Protein AF-A0AAN9A522-F1 (afdb_monomer_lite)

Radius of gyration: 18.62 Å; chains: 1; bounding box: 42×42×50 Å

InterPro domains:
  IPR003819 TauD/TfdA-like domain [PF02668] (34-102)
  IPR042098 Glutarate 2-hydroxylase superfamily [G3DSA:3.60.130.10] (13-122)
  IPR050411 Alpha-ketoglutarate-dependent hydroxylases [PTHR10696] (26-116)

Sequence (123 aa):
MKGKPVTVGIFFISFYSLNRDGSINHIVFNQSTRDSVFNVPLEDVKDWYDAMMTLGQLLYHPDNVIAYKMAGGDALVFDNSRVMHGRKAYHMNKGKRELEGCSWDWDMVRSCRRVLQERLDIE

Organism: Halocaridina rubra (NCBI:txid373956)

Structure (mmCIF, N/CA/C/O backbone):
data_AF-A0AAN9A522-F1
#
_entry.id   AF-A0AAN9A522-F1
#
loop_
_atom_site.group_PDB
_atom_site.id
_atom_site.type_symbol
_atom_site.label_atom_id
_atom_site.label_alt_id
_atom_site.label_comp_id
_atom_site.label_asym_id
_atom_site.label_entity_id
_atom_site.label_seq_id
_atom_site.pdbx_PDB_ins_code
_atom_site.Cartn_x
_atom_site.Cartn_y
_atom_site.Cartn_z
_atom_site.occupancy
_atom_site.B_iso_or_equiv
_atom_site.auth_seq_id
_atom_site.auth_comp_id
_atom_site.auth_asym_id
_atom_site.auth_atom_id
_atom_site.pdbx_PDB_model_num
ATOM 1 N N . MET A 1 1 ? 17.992 -19.855 -14.311 1.00 37.25 1 MET A N 1
ATOM 2 C CA . MET A 1 1 ? 16.864 -20.240 -13.430 1.00 37.25 1 MET A CA 1
ATOM 3 C C . MET A 1 1 ? 16.116 -18.983 -13.024 1.00 37.25 1 MET A C 1
ATOM 5 O O . MET A 1 1 ? 16.744 -18.047 -12.546 1.00 37.25 1 MET A O 1
ATOM 9 N N . LYS A 1 2 ? 14.809 -18.940 -13.309 1.00 30.98 2 LYS A N 1
ATOM 10 C CA . LYS A 1 2 ? 13.916 -17.786 -13.136 1.00 30.98 2 LYS A CA 1
ATOM 11 C C . LYS A 1 2 ? 13.889 -17.383 -11.665 1.00 30.98 2 LYS A C 1
ATOM 13 O O . LYS A 1 2 ? 13.184 -17.992 -10.863 1.00 30.98 2 LYS A O 1
ATOM 18 N N . GLY A 1 3 ? 14.717 -16.413 -11.283 1.00 35.38 3 GLY A N 1
ATOM 19 C CA . GLY A 1 3 ? 14.663 -15.910 -9.921 1.00 35.38 3 GLY A CA 1
ATOM 20 C C . GLY A 1 3 ? 13.277 -15.304 -9.679 1.00 35.38 3 GLY A C 1
ATOM 21 O O . GLY A 1 3 ? 12.571 -15.016 -10.637 1.00 35.38 3 GLY A O 1
ATOM 22 N N . LYS A 1 4 ? 12.921 -15.068 -8.415 1.00 30.88 4 LYS A N 1
ATOM 23 C CA . LYS A 1 4 ? 11.634 -14.498 -7.991 1.00 30.88 4 LYS A CA 1
ATOM 24 C C . LYS A 1 4 ? 11.691 -13.002 -7.618 1.00 30.88 4 LYS A C 1
ATOM 26 O O . LYS A 1 4 ? 12.778 -12.527 -7.295 1.00 30.88 4 LYS A O 1
ATOM 31 N N . PRO A 1 5 ? 10.562 -12.291 -7.739 1.00 36.94 5 PRO A N 1
ATOM 32 C CA . PRO A 1 5 ? 10.381 -10.912 -7.287 1.00 36.94 5 PRO A CA 1
ATOM 33 C C . PRO A 1 5 ? 10.848 -10.479 -5.919 1.00 36.94 5 PRO A C 1
ATOM 35 O O . PRO A 1 5 ? 10.885 -11.327 -5.043 1.00 36.94 5 PRO A O 1
ATOM 38 N N . VAL A 1 6 ? 11.073 -9.170 -5.707 1.00 44.00 6 VAL A N 1
ATOM 39 C CA . VAL A 1 6 ? 10.174 -8.273 -4.922 1.00 44.00 6 VAL A CA 1
ATOM 40 C C . VAL A 1 6 ? 10.891 -6.965 -4.472 1.00 44.00 6 VAL A C 1
ATOM 42 O O . VAL A 1 6 ? 12.094 -6.995 -4.206 1.00 44.00 6 VAL A O 1
ATOM 45 N N . THR A 1 7 ? 10.097 -5.887 -4.329 1.00 40.69 7 THR A N 1
ATOM 46 C CA . THR A 1 7 ? 10.275 -4.477 -3.880 1.00 40.69 7 THR A CA 1
ATOM 47 C C . THR A 1 7 ? 10.324 -4.185 -2.357 1.00 40.69 7 THR A C 1
ATOM 49 O O . THR A 1 7 ? 10.013 -5.041 -1.531 1.00 40.69 7 THR A O 1
ATOM 52 N N . VAL A 1 8 ? 10.786 -2.962 -2.030 1.00 30.84 8 VAL A N 1
ATOM 53 C CA . VAL A 1 8 ? 11.003 -2.249 -0.739 1.00 30.84 8 VAL A CA 1
ATOM 54 C C . VAL A 1 8 ? 9.709 -1.843 -0.023 1.00 30.84 8 VAL A C 1
ATOM 56 O O . VAL A 1 8 ? 8.699 -1.658 -0.693 1.00 30.84 8 VAL A O 1
ATOM 59 N N . GLY A 1 9 ? 9.769 -1.629 1.305 1.00 26.77 9 GLY A N 1
ATOM 60 C CA . GLY A 1 9 ? 8.702 -0.958 2.051 1.00 26.77 9 GLY A CA 1
ATOM 61 C C . GLY A 1 9 ? 9.096 -0.002 3.179 1.00 26.77 9 GLY A C 1
ATOM 62 O O . GLY A 1 9 ? 10.201 -0.113 3.707 1.00 26.77 9 GLY A O 1
ATOM 63 N N . ILE A 1 10 ? 8.182 0.931 3.514 1.00 32.75 10 ILE A N 1
ATOM 64 C CA . ILE A 1 10 ? 8.324 2.028 4.503 1.00 32.75 10 ILE A CA 1
ATOM 65 C C . ILE A 1 10 ? 6.983 2.288 5.283 1.00 32.75 10 ILE A C 1
ATOM 67 O O . ILE A 1 10 ? 5.951 2.510 4.663 1.00 32.75 10 ILE A O 1
ATOM 71 N N . PHE A 1 11 ? 7.072 2.239 6.635 1.00 31.75 11 PHE A N 1
ATOM 72 C CA . PHE A 1 11 ? 6.298 2.711 7.842 1.00 31.75 11 PHE A CA 1
ATOM 73 C C . PHE A 1 11 ? 4.733 2.880 7.980 1.00 31.75 11 PHE A C 1
ATOM 75 O O . PHE A 1 11 ? 4.074 3.435 7.111 1.00 31.75 11 PHE A O 1
ATOM 82 N N . PHE A 1 12 ? 4.227 2.547 9.207 1.00 32.00 12 PHE A N 1
ATOM 83 C CA . PHE A 1 12 ? 3.040 3.033 10.006 1.00 32.00 12 PHE A CA 1
ATOM 84 C C . PHE A 1 12 ? 1.726 2.192 10.197 1.00 32.00 12 PHE A C 1
ATOM 86 O O . PHE A 1 12 ? 1.389 1.337 9.391 1.00 32.00 12 PHE A O 1
ATOM 93 N N . ILE A 1 13 ? 1.021 2.470 11.326 1.00 39.50 13 ILE A N 1
ATOM 94 C CA . ILE A 1 13 ? -0.071 1.806 12.128 1.00 39.50 13 ILE A CA 1
ATOM 95 C C . ILE A 1 13 ? -1.453 1.605 11.446 1.00 39.50 13 ILE A C 1
ATOM 97 O O . ILE A 1 13 ? -1.869 2.444 10.678 1.00 39.50 13 ILE A O 1
ATOM 101 N N . SER A 1 14 ? -2.241 0.576 11.802 1.00 52.47 14 SER A N 1
ATOM 102 C CA . SER A 1 14 ? -3.519 0.205 11.144 1.00 52.47 14 SER A CA 1
ATOM 103 C C . SER A 1 14 ? -4.738 1.144 11.350 1.00 52.47 14 SER A C 1
ATOM 105 O O . SER A 1 14 ? -5.480 0.967 12.313 1.00 52.47 14 SER A O 1
ATOM 107 N N . PHE A 1 15 ? -4.987 2.083 10.423 1.00 69.19 15 PHE A N 1
ATOM 108 C CA . PHE A 1 15 ? -6.190 2.940 10.313 1.00 69.19 15 PHE A CA 1
ATOM 109 C C . PHE A 1 15 ? -6.456 3.334 8.849 1.00 69.19 15 PHE A C 1
ATOM 111 O O . PHE A 1 15 ? -5.521 3.419 8.058 1.00 69.19 15 PHE A O 1
ATOM 118 N N . TYR A 1 16 ? -7.703 3.651 8.485 1.00 74.19 16 TYR A N 1
ATOM 119 C CA . TYR A 1 16 ? -7.994 4.399 7.257 1.00 74.19 16 TYR A CA 1
ATOM 120 C C . TYR A 1 16 ? -8.530 5.792 7.595 1.00 74.19 16 TYR A C 1
ATOM 122 O O . TYR A 1 16 ? -9.181 5.981 8.620 1.00 74.19 16 TYR A O 1
ATOM 130 N N . SER A 1 17 ? -8.253 6.778 6.745 1.00 85.69 17 SER A N 1
ATOM 131 C CA . SER A 1 17 ? -8.879 8.098 6.820 1.00 85.69 17 SER A CA 1
ATOM 132 C C . SER A 1 17 ? -9.908 8.248 5.710 1.00 85.69 17 SER A C 1
ATOM 134 O O . SER A 1 17 ? -9.764 7.669 4.629 1.00 85.69 17 SER A O 1
ATOM 136 N N . LEU A 1 18 ? -10.954 9.018 5.994 1.00 87.50 18 LEU A N 1
ATOM 137 C CA . LEU A 1 18 ? -12.003 9.338 5.039 1.00 87.50 18 LEU A CA 1
ATOM 138 C C . LEU A 1 18 ? -11.908 10.800 4.614 1.00 87.50 18 LEU A C 1
ATOM 140 O O . LEU A 1 18 ? -11.516 11.673 5.390 1.00 87.50 18 LEU A O 1
ATOM 144 N N . ASN A 1 19 ? -12.317 11.055 3.380 1.00 88.06 19 ASN A N 1
ATOM 145 C CA . ASN A 1 19 ? -12.670 12.383 2.918 1.00 88.06 19 ASN A CA 1
ATOM 146 C C . ASN A 1 19 ? -13.991 12.836 3.558 1.00 88.06 19 ASN A C 1
ATOM 148 O O . ASN A 1 19 ? -14.723 12.052 4.166 1.00 88.06 19 ASN A O 1
ATOM 152 N N . ARG A 1 20 ? -14.325 14.123 3.402 1.00 89.88 20 ARG A N 1
ATOM 153 C CA . ARG A 1 20 ? -15.581 14.695 3.928 1.00 89.88 20 ARG A CA 1
ATOM 154 C C . ARG A 1 20 ? -16.839 14.046 3.345 1.00 89.88 20 ARG A C 1
ATOM 156 O O . ARG A 1 20 ? -17.882 14.093 3.981 1.00 89.88 20 ARG A O 1
ATOM 163 N N . ASP A 1 21 ? -16.740 13.471 2.154 1.00 93.00 21 ASP A N 1
ATOM 164 C CA . ASP A 1 21 ? -17.817 12.754 1.465 1.00 93.00 21 ASP A CA 1
ATOM 165 C C . ASP A 1 21 ? -17.926 11.275 1.884 1.00 93.00 21 ASP A C 1
ATOM 167 O O . ASP A 1 21 ? -18.777 10.550 1.374 1.00 93.00 21 ASP A O 1
ATOM 171 N N . GLY A 1 22 ? -17.076 10.817 2.809 1.00 89.00 22 GLY A N 1
ATOM 172 C CA . GLY A 1 22 ? -17.037 9.431 3.266 1.00 89.00 22 GLY A CA 1
ATOM 173 C C . GLY A 1 22 ? -16.232 8.489 2.368 1.00 89.00 22 GLY A C 1
ATOM 174 O O . GLY A 1 22 ? -16.174 7.296 2.662 1.00 89.00 22 GLY A O 1
ATOM 175 N N . SER A 1 23 ? -15.581 8.978 1.305 1.00 89.94 23 SER A N 1
ATOM 176 C CA . SER A 1 23 ? -14.694 8.147 0.487 1.00 89.94 23 SER A CA 1
ATOM 177 C C . SER A 1 23 ? -13.386 7.842 1.226 1.00 89.94 23 SER A C 1
ATOM 179 O O . SER A 1 23 ? -12.892 8.662 1.998 1.00 89.94 23 SER A O 1
ATOM 181 N N .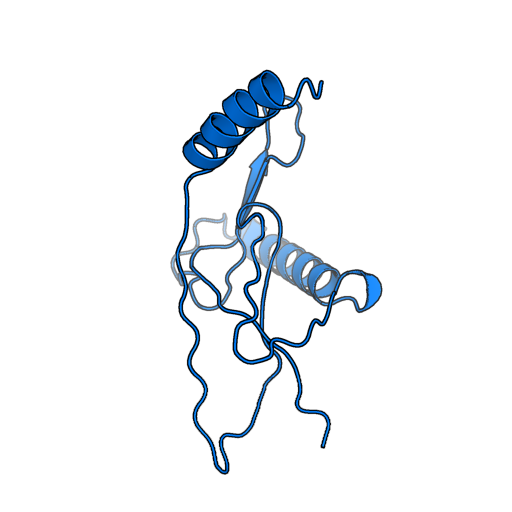 ILE A 1 24 ? -12.768 6.688 0.954 1.00 88.12 24 ILE A N 1
ATOM 182 C CA . ILE A 1 24 ? -11.441 6.364 1.505 1.00 88.12 24 ILE A CA 1
ATOM 183 C C . ILE A 1 24 ? -10.403 7.335 0.935 1.00 88.12 24 ILE A C 1
ATOM 185 O O . ILE A 1 24 ? -10.309 7.505 -0.280 1.00 88.12 24 ILE A O 1
ATOM 189 N N . ASN A 1 25 ? -9.629 7.950 1.825 1.00 88.81 25 ASN A N 1
ATOM 190 C CA . ASN A 1 25 ? -8.552 8.877 1.495 1.00 88.81 25 ASN A CA 1
ATOM 191 C C . ASN A 1 25 ? -7.172 8.228 1.657 1.00 88.81 25 ASN A C 1
ATOM 193 O O . ASN A 1 25 ? -6.334 8.320 0.768 1.00 88.81 25 ASN A O 1
ATOM 197 N N . HIS A 1 26 ? -6.938 7.562 2.787 1.00 89.56 26 HIS A N 1
ATOM 198 C CA . HIS A 1 26 ? -5.643 6.969 3.114 1.00 89.56 26 HIS A CA 1
ATOM 199 C C . HIS A 1 26 ? -5.854 5.646 3.834 1.00 89.56 26 HIS A C 1
ATOM 201 O O . HIS A 1 26 ? -6.707 5.572 4.713 1.00 89.56 26 HIS A O 1
ATOM 207 N N . ILE A 1 27 ? -5.065 4.628 3.513 1.00 88.62 27 ILE A N 1
ATOM 208 C CA . ILE A 1 27 ? -4.998 3.371 4.256 1.00 88.62 27 ILE A CA 1
ATOM 209 C C . ILE A 1 27 ? -3.608 3.274 4.862 1.00 88.62 27 ILE A C 1
ATOM 211 O O . ILE A 1 27 ? -2.597 3.456 4.193 1.00 88.62 27 ILE A O 1
ATOM 215 N N . VAL A 1 28 ? -3.567 2.986 6.150 1.00 87.50 28 VAL A N 1
ATOM 216 C CA . VAL A 1 28 ? -2.355 2.697 6.892 1.00 87.50 28 VAL A CA 1
ATOM 217 C C . VAL A 1 28 ? -2.536 1.294 7.457 1.00 87.50 28 VAL A C 1
ATOM 219 O O . VAL A 1 28 ? -3.559 1.016 8.075 1.00 87.50 28 VAL A O 1
ATOM 222 N N . PHE A 1 29 ? -1.602 0.383 7.188 1.00 86.50 29 PHE A N 1
ATOM 223 C CA . PHE A 1 29 ? -1.670 -0.999 7.666 1.00 86.50 29 PHE A CA 1
ATOM 224 C C . PHE A 1 29 ? -0.266 -1.600 7.776 1.00 86.50 29 PHE A C 1
ATOM 226 O O . PHE A 1 29 ? 0.300 -2.100 6.807 1.00 86.50 29 PHE A O 1
ATOM 233 N N . ASN A 1 30 ? 0.315 -1.584 8.973 1.00 88.12 30 ASN A N 1
ATOM 234 C CA . ASN A 1 30 ? 1.596 -2.236 9.235 1.00 88.12 30 ASN A CA 1
ATOM 235 C C . ASN A 1 30 ? 1.585 -2.897 10.609 1.00 88.12 30 ASN A C 1
ATOM 237 O O . ASN A 1 30 ? 1.738 -2.253 11.649 1.00 88.12 30 ASN A O 1
ATOM 241 N N . GLN A 1 31 ? 1.444 -4.220 10.594 1.00 84.62 31 GLN A N 1
ATOM 242 C CA . GLN A 1 31 ? 1.334 -5.007 11.815 1.00 84.62 31 GLN A CA 1
ATOM 243 C C . GLN A 1 31 ? 2.654 -5.089 12.590 1.00 84.62 31 GLN A C 1
ATOM 245 O O . GLN A 1 31 ? 2.610 -5.241 13.806 1.00 84.62 31 GLN A O 1
ATOM 250 N N . SER A 1 32 ? 3.819 -4.967 11.936 1.00 86.12 32 SER A N 1
ATOM 251 C CA . SER A 1 32 ? 5.108 -5.055 12.639 1.00 86.12 32 SER A CA 1
ATOM 252 C C . SER A 1 32 ? 5.465 -3.779 13.395 1.00 86.12 32 SER A C 1
ATOM 254 O O . SER A 1 32 ? 6.345 -3.808 14.247 1.00 86.12 32 SER A O 1
ATOM 256 N N . THR A 1 33 ? 4.811 -2.662 13.074 1.00 83.56 33 THR A N 1
ATOM 257 C CA . THR A 1 33 ? 5.000 -1.372 13.754 1.00 83.56 33 THR A CA 1
ATOM 258 C C . THR A 1 33 ? 3.778 -0.954 14.567 1.00 83.56 33 THR A C 1
ATOM 260 O O . THR A 1 33 ? 3.692 0.198 14.982 1.00 83.56 33 THR A O 1
ATOM 263 N N . ARG A 1 34 ? 2.794 -1.842 14.744 1.00 85.50 34 ARG A N 1
ATOM 264 C CA . ARG A 1 34 ? 1.622 -1.556 15.569 1.00 85.50 34 ARG A CA 1
ATOM 265 C C . ARG A 1 34 ? 2.021 -1.608 17.042 1.00 85.50 34 ARG A C 1
ATOM 267 O O . ARG A 1 34 ? 2.578 -2.608 17.489 1.00 85.50 34 ARG A O 1
ATOM 274 N N . ASP A 1 35 ? 1.729 -0.532 17.763 1.00 88.44 35 ASP A N 1
ATOM 275 C CA . ASP A 1 35 ? 2.022 -0.411 19.190 1.00 88.44 35 ASP A CA 1
ATOM 276 C C . ASP A 1 35 ? 1.178 -1.398 20.023 1.00 88.44 35 ASP A C 1
ATOM 278 O O . ASP A 1 35 ? 0.105 -1.843 19.599 1.00 88.44 35 ASP A O 1
ATOM 282 N N . SER A 1 36 ? 1.669 -1.745 21.212 1.00 89.19 36 SER A N 1
ATOM 283 C CA . SER A 1 36 ? 0.886 -2.423 22.244 1.00 89.19 36 SER A CA 1
ATOM 284 C C . SER A 1 36 ? -0.087 -1.467 22.938 1.00 89.19 36 SER A C 1
ATOM 286 O O . SER A 1 36 ? -1.119 -1.921 23.435 1.00 89.19 36 SER A O 1
ATOM 288 N N . VAL A 1 37 ? 0.200 -0.158 22.943 1.00 89.44 37 VAL A N 1
ATOM 289 C CA . VAL A 1 37 ? -0.745 0.868 23.396 1.00 89.44 37 VAL A CA 1
ATOM 290 C C . VAL A 1 37 ? -1.935 0.901 22.442 1.00 89.44 37 VAL A C 1
ATOM 292 O O . VAL A 1 37 ? -1.805 1.231 21.263 1.00 89.44 37 VAL A O 1
ATOM 295 N N . PHE A 1 38 ? -3.110 0.556 22.964 1.00 88.50 38 PHE A N 1
ATOM 296 C CA . PHE A 1 38 ? -4.302 0.352 22.155 1.00 88.50 38 PHE A CA 1
ATOM 297 C C . PHE A 1 38 ? -5.460 1.216 22.653 1.00 88.50 38 PHE A C 1
ATOM 299 O O . PHE A 1 38 ? -6.067 0.941 23.683 1.00 88.50 38 PHE A O 1
ATOM 306 N N . ASN A 1 39 ? -5.732 2.295 21.917 1.00 89.62 39 ASN A N 1
ATOM 307 C CA . ASN A 1 39 ? -6.735 3.298 22.267 1.00 89.62 39 ASN A CA 1
ATOM 308 C C . ASN A 1 39 ? -8.110 2.952 21.669 1.00 89.62 39 ASN A C 1
ATOM 310 O O . ASN A 1 39 ? -8.622 3.669 20.812 1.00 89.62 39 ASN A O 1
ATOM 314 N N . VAL A 1 40 ? -8.660 1.812 22.082 1.00 89.25 40 VAL A N 1
ATOM 315 C CA . VAL A 1 40 ? -9.998 1.329 21.711 1.00 89.25 40 VAL A CA 1
ATOM 316 C C . VAL A 1 40 ? -10.736 0.974 23.007 1.00 89.25 40 VAL A C 1
ATOM 318 O O . VAL A 1 40 ? -10.100 0.386 23.889 1.00 89.25 40 VAL A O 1
ATOM 321 N N . PRO A 1 41 ? -12.026 1.338 23.167 1.00 94.06 41 PRO A N 1
ATOM 322 C CA . PRO A 1 41 ? -12.823 0.919 24.321 1.00 94.06 41 PRO A CA 1
ATOM 323 C C . PRO A 1 41 ? -12.750 -0.595 24.522 1.00 94.06 41 PRO A C 1
ATOM 325 O O . PRO A 1 41 ? -12.689 -1.349 23.551 1.00 94.06 41 PRO A O 1
ATOM 328 N N . LEU A 1 42 ? -12.720 -1.054 25.775 1.00 95.44 42 LEU A N 1
ATOM 329 C CA . LEU A 1 42 ? -12.466 -2.464 26.092 1.00 95.44 42 LEU A CA 1
ATOM 330 C C . LEU A 1 42 ? -13.499 -3.394 25.435 1.00 95.44 42 LEU A C 1
ATOM 332 O O . LEU A 1 42 ? -13.152 -4.470 24.951 1.00 95.44 42 LEU A O 1
ATOM 336 N N . GLU A 1 43 ? -14.750 -2.953 25.406 1.00 97.62 43 GLU A N 1
ATOM 337 C CA . GLU A 1 43 ? -15.891 -3.604 24.773 1.00 97.62 43 GLU A CA 1
ATOM 338 C C . GLU A 1 43 ? -15.716 -3.801 23.258 1.00 97.62 43 GLU A C 1
ATOM 340 O O . GLU A 1 43 ? -16.148 -4.824 22.728 1.00 97.62 43 GLU A O 1
ATOM 345 N N . ASP A 1 44 ? -14.999 -2.897 22.587 1.00 95.62 44 ASP A N 1
ATOM 346 C CA . ASP A 1 44 ? -14.816 -2.889 21.131 1.00 95.62 44 ASP A CA 1
ATOM 347 C C . ASP A 1 44 ? -13.539 -3.623 20.688 1.00 95.62 44 ASP A C 1
ATOM 349 O O . ASP A 1 44 ? -13.321 -3.851 19.496 1.00 95.62 44 ASP A O 1
ATOM 353 N N . VAL A 1 45 ? -12.667 -4.010 21.629 1.00 94.62 45 VAL A N 1
ATOM 354 C CA . VAL A 1 45 ? -11.361 -4.626 21.327 1.00 94.62 45 VAL A CA 1
ATOM 355 C C . VAL A 1 45 ? -11.516 -5.852 20.432 1.00 94.62 45 VAL A C 1
ATOM 357 O O . VAL A 1 45 ? -10.773 -6.007 19.461 1.00 94.62 45 VAL A O 1
ATOM 360 N N . LYS A 1 46 ? -12.469 -6.734 20.751 1.00 96.38 46 LYS A N 1
ATOM 361 C CA . LYS A 1 46 ? -12.681 -7.969 19.991 1.00 96.38 46 LYS A CA 1
ATOM 362 C C . LYS A 1 46 ? -13.121 -7.660 18.559 1.00 96.38 46 LYS A C 1
ATOM 364 O O . LYS A 1 46 ? -12.508 -8.162 17.619 1.00 96.38 46 LYS A O 1
ATOM 369 N N . ASP A 1 47 ? -14.131 -6.814 18.407 1.00 95.00 47 ASP A N 1
ATOM 370 C CA . ASP A 1 47 ? -14.698 -6.471 17.102 1.00 95.00 47 ASP A CA 1
ATOM 371 C C . ASP A 1 47 ? -13.673 -5.739 16.227 1.00 95.00 47 ASP A C 1
ATOM 373 O O . ASP A 1 47 ? -13.583 -5.983 15.022 1.00 95.00 47 ASP A O 1
ATOM 377 N N . TRP A 1 48 ? -12.808 -4.925 16.838 1.00 92.31 48 TRP A N 1
ATOM 378 C CA . TRP A 1 48 ? -11.684 -4.307 16.144 1.00 92.31 48 TRP A CA 1
ATOM 379 C C . TRP A 1 48 ? -10.703 -5.346 15.580 1.00 92.31 48 TRP A C 1
ATOM 381 O O . TRP A 1 48 ? -10.288 -5.248 14.420 1.00 92.31 48 TRP A O 1
ATOM 391 N N . TYR A 1 49 ? -10.334 -6.364 16.366 1.00 93.19 49 TYR A N 1
ATOM 392 C CA . TYR A 1 49 ? -9.451 -7.433 15.889 1.00 93.19 49 TYR A CA 1
ATOM 393 C C . TYR A 1 49 ? -10.113 -8.287 14.802 1.00 93.19 49 TYR A C 1
ATOM 395 O O . TYR A 1 49 ? -9.441 -8.643 13.832 1.00 93.19 49 TYR A O 1
ATOM 403 N N . ASP A 1 50 ? -11.413 -8.562 14.908 1.00 95.31 50 ASP A N 1
ATOM 404 C CA . ASP A 1 50 ? -12.166 -9.292 13.881 1.00 95.31 50 ASP A CA 1
ATOM 405 C C . ASP A 1 50 ? -12.216 -8.508 12.555 1.00 95.31 50 ASP A C 1
ATOM 407 O O . ASP A 1 50 ? -11.986 -9.070 11.475 1.00 95.31 50 ASP A O 1
ATOM 411 N N . ALA A 1 51 ? -12.414 -7.187 12.621 1.00 91.62 51 ALA A N 1
ATOM 412 C CA . ALA A 1 51 ? -12.341 -6.305 11.457 1.00 91.62 51 ALA A CA 1
ATOM 413 C C . ALA A 1 51 ? -10.931 -6.290 10.837 1.00 91.62 51 ALA A C 1
ATOM 415 O O . ALA A 1 51 ? -10.782 -6.375 9.615 1.00 91.62 51 ALA A O 1
ATOM 416 N N . MET A 1 52 ? -9.880 -6.255 11.662 1.00 89.69 52 MET A N 1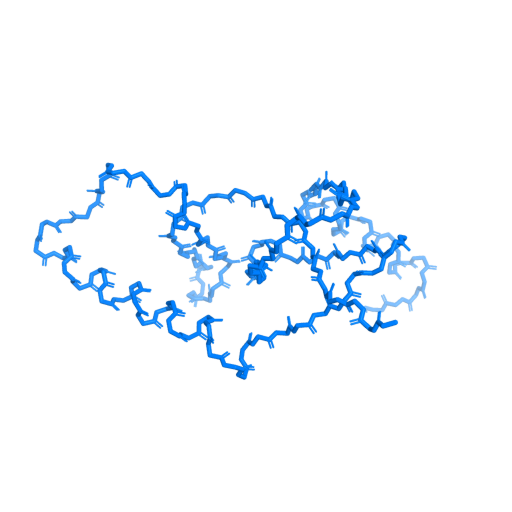
ATOM 417 C CA . MET A 1 52 ? -8.491 -6.339 11.193 1.00 89.69 52 MET A CA 1
ATOM 418 C C . MET A 1 52 ? -8.147 -7.677 10.548 1.00 89.69 52 MET A C 1
ATOM 420 O O . MET A 1 52 ? -7.435 -7.705 9.542 1.00 89.69 52 MET A O 1
ATOM 424 N N . MET A 1 53 ? -8.662 -8.781 11.084 1.00 92.06 53 MET A N 1
ATOM 425 C CA . MET A 1 53 ? -8.508 -10.100 10.477 1.00 92.06 53 MET A CA 1
ATOM 426 C C . MET A 1 53 ? -9.207 -10.167 9.121 1.00 92.06 53 MET A C 1
ATOM 428 O O . MET A 1 53 ? -8.615 -10.657 8.159 1.00 92.06 53 MET A O 1
ATOM 432 N N . THR A 1 54 ? -10.414 -9.610 9.021 1.00 92.62 54 THR A N 1
ATOM 433 C CA . THR A 1 54 ? -11.166 -9.521 7.762 1.00 92.62 54 THR A CA 1
ATOM 434 C C . THR A 1 54 ? -10.405 -8.699 6.720 1.00 92.62 54 THR A C 1
ATOM 436 O O . THR A 1 54 ? -10.211 -9.152 5.592 1.00 92.62 54 THR A O 1
ATOM 439 N N . LEU A 1 55 ? -9.887 -7.525 7.101 1.00 89.06 55 LEU A N 1
ATOM 440 C CA . LEU A 1 55 ? -9.050 -6.711 6.219 1.00 89.06 55 LEU A CA 1
ATOM 441 C C . LEU A 1 55 ? -7.796 -7.475 5.776 1.00 89.06 55 LEU A C 1
ATOM 443 O O . LEU A 1 55 ? -7.468 -7.481 4.593 1.00 89.06 55 LEU A O 1
ATOM 447 N N . GLY A 1 56 ? -7.120 -8.158 6.702 1.00 89.62 56 GLY A N 1
ATOM 448 C CA . GLY A 1 56 ? -5.970 -9.001 6.386 1.00 89.62 56 GLY A CA 1
ATOM 449 C C . GLY A 1 56 ? -6.313 -10.076 5.353 1.00 89.62 56 GLY A C 1
ATOM 450 O O . GLY A 1 56 ? -5.619 -10.203 4.348 1.00 89.62 56 GLY A O 1
ATOM 451 N N . GLN A 1 57 ? -7.408 -10.811 5.547 1.00 91.12 57 GLN A N 1
ATOM 452 C CA . GLN A 1 57 ? -7.865 -11.833 4.600 1.00 91.12 57 GLN A CA 1
ATOM 453 C C . GLN A 1 57 ? -8.131 -11.254 3.207 1.00 91.12 57 GLN A C 1
ATOM 455 O O . GLN A 1 57 ? -7.716 -11.853 2.216 1.00 91.12 57 GLN A O 1
ATOM 460 N N . LEU A 1 58 ? -8.752 -10.074 3.126 1.00 90.44 58 LEU A N 1
ATOM 461 C CA . LEU A 1 58 ? -8.983 -9.382 1.858 1.00 90.44 58 LEU A CA 1
ATOM 462 C C . LEU A 1 58 ? -7.668 -8.960 1.193 1.00 90.44 58 LEU A C 1
ATOM 464 O O . LEU A 1 58 ? -7.479 -9.223 0.008 1.00 90.44 58 LEU A O 1
ATOM 468 N N . LEU A 1 59 ? -6.739 -8.359 1.943 1.00 88.75 59 LEU A N 1
ATOM 469 C CA . LEU A 1 59 ? -5.436 -7.925 1.422 1.00 88.75 59 LEU A CA 1
ATOM 470 C C . LEU A 1 59 ? -4.591 -9.095 0.900 1.00 88.75 59 LEU A C 1
ATOM 472 O O . LEU A 1 59 ? -3.856 -8.935 -0.072 1.00 88.75 59 LEU A O 1
ATOM 476 N N . TYR A 1 60 ? -4.688 -10.266 1.534 1.00 87.12 60 TYR A N 1
ATOM 477 C CA . TYR A 1 60 ? -3.958 -11.470 1.130 1.00 87.12 60 TYR A CA 1
ATOM 478 C C . TYR A 1 60 ? -4.725 -12.363 0.143 1.00 87.12 60 TYR A C 1
ATOM 480 O O . TYR A 1 60 ? -4.171 -13.376 -0.297 1.00 87.12 60 TYR A O 1
ATOM 488 N N . HIS A 1 61 ? -5.961 -12.013 -0.228 1.00 89.50 61 HIS A N 1
ATOM 489 C CA . HIS A 1 61 ? -6.724 -12.778 -1.210 1.00 89.50 61 HIS A CA 1
ATOM 490 C C . HIS A 1 61 ? -5.985 -12.786 -2.561 1.00 89.50 61 HIS A C 1
ATOM 492 O O . HIS A 1 61 ? -5.554 -11.721 -3.008 1.00 89.50 61 HIS A O 1
ATOM 498 N N . PRO A 1 62 ? -5.833 -13.938 -3.243 1.00 86.38 62 PRO A N 1
ATOM 499 C CA . PRO A 1 62 ? -5.053 -14.033 -4.480 1.00 86.38 62 PRO A CA 1
ATOM 500 C C . PRO A 1 62 ? -5.457 -13.028 -5.565 1.00 86.38 62 PRO A C 1
ATOM 502 O O . PRO A 1 62 ? -4.584 -12.478 -6.230 1.00 86.38 62 PRO A O 1
ATOM 505 N N . ASP A 1 63 ? -6.754 -12.739 -5.686 1.00 91.62 63 ASP A N 1
ATOM 506 C CA . ASP A 1 63 ? -7.287 -11.796 -6.681 1.00 91.62 63 ASP A CA 1
ATOM 507 C C . ASP A 1 63 ? -6.913 -10.331 -6.398 1.00 91.62 63 ASP A C 1
ATOM 509 O O . ASP A 1 63 ? -6.942 -9.498 -7.299 1.0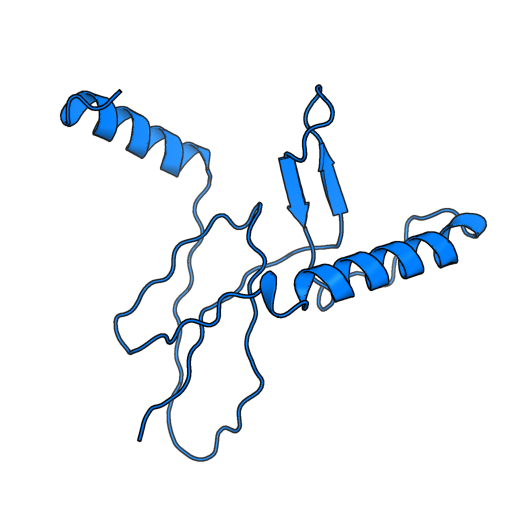0 91.62 63 ASP A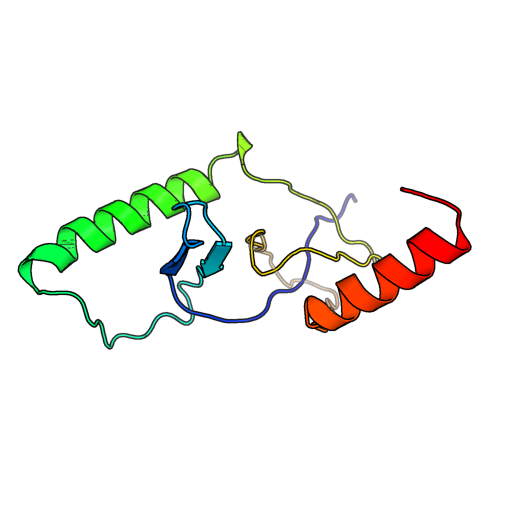 O 1
ATOM 513 N N . ASN A 1 64 ? -6.516 -10.018 -5.161 1.00 85.31 64 ASN A N 1
ATOM 514 C CA . ASN A 1 64 ? -6.125 -8.675 -4.733 1.00 85.31 64 ASN A CA 1
ATOM 515 C C . ASN A 1 64 ? -4.599 -8.477 -4.727 1.00 85.31 64 ASN A C 1
ATOM 517 O O . ASN A 1 64 ? -4.116 -7.401 -4.369 1.00 85.31 64 ASN A O 1
ATOM 521 N N . VAL A 1 65 ? -3.818 -9.497 -5.109 1.00 88.50 65 VAL A N 1
ATOM 522 C CA . VAL A 1 65 ? -2.353 -9.486 -5.005 1.00 88.50 65 VAL A CA 1
ATOM 523 C C . VAL A 1 65 ? -1.693 -9.520 -6.378 1.00 88.50 65 VAL A C 1
ATOM 525 O O . VAL A 1 65 ? -1.775 -10.499 -7.117 1.00 88.50 65 VAL A O 1
ATOM 528 N N . ILE A 1 66 ? -0.893 -8.492 -6.666 1.00 91.06 66 ILE A N 1
ATOM 529 C CA . ILE A 1 66 ? -0.001 -8.466 -7.828 1.00 91.06 66 ILE A CA 1
ATOM 530 C C . ILE A 1 66 ? 1.404 -8.895 -7.395 1.00 91.06 66 ILE A C 1
ATOM 532 O O . ILE A 1 66 ? 2.039 -8.265 -6.550 1.00 91.06 66 ILE A O 1
ATOM 536 N N . ALA A 1 67 ? 1.924 -9.968 -7.996 1.00 89.31 67 ALA A N 1
ATOM 537 C CA . ALA A 1 67 ? 3.274 -10.464 -7.731 1.00 89.31 67 ALA A CA 1
ATOM 538 C C . ALA A 1 67 ? 4.223 -10.142 -8.898 1.00 89.31 67 ALA A C 1
ATOM 540 O O . ALA A 1 67 ? 4.173 -10.803 -9.933 1.00 89.31 67 ALA A O 1
ATOM 541 N N . TYR A 1 68 ? 5.131 -9.173 -8.722 1.00 88.56 68 TYR A N 1
ATOM 542 C CA . TYR A 1 68 ? 6.018 -8.702 -9.800 1.00 88.56 68 TYR A CA 1
ATOM 543 C C . TYR A 1 68 ? 7.505 -8.878 -9.528 1.00 88.56 68 TYR A C 1
ATOM 545 O O . TYR A 1 68 ? 7.989 -8.403 -8.498 1.00 88.56 68 TYR A O 1
ATOM 553 N N . LYS A 1 69 ? 8.263 -9.435 -10.497 1.00 88.31 69 LYS A N 1
ATOM 554 C CA . LYS A 1 69 ? 9.687 -9.686 -10.288 1.00 88.31 69 LYS A CA 1
ATOM 555 C C . LYS A 1 69 ? 10.600 -8.510 -10.532 1.00 88.31 69 LYS A C 1
ATOM 557 O O . LYS A 1 69 ? 11.010 -8.340 -11.663 1.00 88.31 69 LYS A O 1
ATOM 562 N N . MET A 1 70 ? 11.12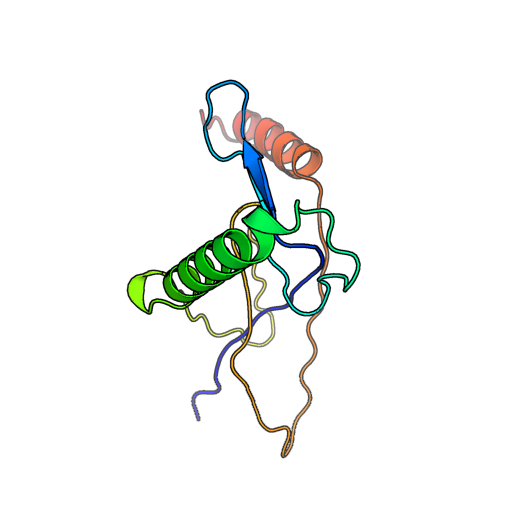4 -7.924 -9.455 1.00 89.50 70 MET A N 1
ATOM 563 C CA . MET A 1 70 ? 12.292 -7.053 -9.575 1.00 89.50 70 MET A CA 1
ATOM 564 C C . MET A 1 70 ? 13.553 -7.808 -10.021 1.00 89.50 70 MET A C 1
ATOM 566 O O . MET A 1 70 ? 14.005 -8.757 -9.362 1.00 89.50 70 MET A O 1
ATOM 570 N N . ALA A 1 71 ? 14.107 -7.362 -11.141 1.00 90.69 71 ALA A N 1
ATOM 571 C CA . ALA A 1 71 ? 15.477 -7.585 -11.573 1.00 90.69 71 ALA A CA 1
ATOM 572 C C . ALA A 1 71 ? 16.377 -6.405 -11.154 1.00 90.69 71 ALA A C 1
ATOM 574 O O . ALA A 1 71 ? 15.904 -5.389 -10.648 1.00 90.69 71 ALA A O 1
ATOM 575 N N . GLY A 1 72 ? 17.692 -6.554 -11.325 1.00 93.25 72 GLY A N 1
ATOM 576 C CA . GLY A 1 72 ? 18.616 -5.441 -11.102 1.00 93.25 72 GLY A CA 1
ATOM 577 C C . GLY A 1 72 ? 18.347 -4.321 -12.107 1.00 93.25 72 GLY A C 1
ATOM 578 O O . GLY A 1 72 ? 18.281 -4.594 -13.302 1.00 93.25 72 GLY A O 1
ATOM 579 N N . GLY A 1 73 ? 18.190 -3.092 -11.614 1.00 92.94 73 GLY A N 1
ATOM 580 C CA . GLY A 1 73 ? 17.822 -1.922 -12.419 1.00 92.94 73 GLY A CA 1
ATOM 581 C C . GLY A 1 73 ? 16.322 -1.620 -12.452 1.00 92.94 73 GLY A C 1
ATOM 582 O O . GLY A 1 73 ? 15.948 -0.520 -12.847 1.00 92.94 73 GLY A O 1
ATOM 583 N N . ASP A 1 74 ? 15.466 -2.537 -11.992 1.00 93.75 74 ASP A N 1
ATOM 584 C CA . ASP A 1 74 ? 14.037 -2.254 -11.883 1.00 93.75 74 ASP A CA 1
ATOM 585 C C . ASP A 1 74 ? 13.772 -1.241 -10.766 1.00 93.75 74 ASP A C 1
ATOM 587 O O . ASP A 1 74 ? 14.339 -1.328 -9.674 1.00 93.75 74 ASP A O 1
ATOM 591 N N . ALA A 1 75 ? 12.819 -0.345 -11.008 1.00 93.31 75 ALA A N 1
ATOM 592 C CA . ALA A 1 75 ? 12.227 0.515 -9.995 1.00 93.31 75 ALA A CA 1
ATOM 593 C C . ALA A 1 75 ? 10.716 0.280 -9.959 1.00 93.31 75 ALA A C 1
ATOM 595 O O . ALA A 1 75 ? 10.073 0.146 -11.000 1.00 93.31 75 ALA A O 1
ATOM 596 N N . LEU A 1 76 ? 10.147 0.238 -8.755 1.00 92.69 76 LEU A N 1
ATOM 597 C CA . LEU A 1 76 ? 8.702 0.234 -8.569 1.00 92.69 76 LEU A CA 1
ATOM 598 C C . LEU A 1 76 ? 8.320 1.495 -7.805 1.00 92.69 76 LEU A C 1
ATOM 600 O O . LEU A 1 76 ? 8.842 1.745 -6.720 1.00 92.69 76 LEU A O 1
ATOM 604 N N . VAL A 1 77 ? 7.396 2.258 -8.378 1.00 93.31 77 VAL A N 1
ATOM 605 C CA . VAL A 1 77 ? 6.817 3.455 -7.771 1.00 93.31 77 VAL A CA 1
ATOM 606 C C . VAL A 1 77 ? 5.334 3.188 -7.576 1.00 93.31 77 VAL A C 1
ATOM 608 O O . VAL A 1 77 ? 4.663 2.705 -8.488 1.00 93.31 77 VAL A O 1
ATOM 611 N N . PHE A 1 78 ? 4.826 3.462 -6.382 1.00 93.12 78 PHE A N 1
ATOM 612 C CA . PHE A 1 78 ? 3.433 3.219 -6.034 1.00 93.12 78 PHE A CA 1
ATOM 613 C C . PHE A 1 78 ? 2.941 4.255 -5.027 1.00 93.12 78 PHE A C 1
ATOM 615 O O . PHE A 1 78 ? 3.722 4.897 -4.327 1.00 93.12 78 PHE A O 1
ATOM 622 N N . ASP A 1 79 ? 1.622 4.398 -4.958 1.00 93.31 79 ASP A N 1
ATOM 623 C CA . ASP A 1 79 ? 0.959 5.241 -3.976 1.00 93.31 79 ASP A CA 1
ATOM 624 C C . ASP A 1 79 ? 0.958 4.572 -2.597 1.00 93.31 79 ASP A C 1
ATOM 626 O O . ASP A 1 79 ? 0.141 3.688 -2.339 1.00 93.31 79 ASP A O 1
ATOM 630 N N . ASN A 1 80 ? 1.841 4.999 -1.693 1.00 91.69 80 ASN A N 1
ATOM 631 C CA . ASN A 1 80 ? 1.914 4.436 -0.341 1.00 91.69 80 ASN A CA 1
ATOM 632 C C . ASN A 1 80 ? 0.674 4.746 0.523 1.00 91.69 80 ASN A C 1
ATOM 634 O O . ASN A 1 80 ? 0.494 4.114 1.557 1.00 91.69 80 ASN A O 1
ATOM 638 N N . SER A 1 81 ? -0.195 5.676 0.102 1.00 89.81 81 SER A N 1
ATOM 639 C CA . SER A 1 81 ? -1.471 5.943 0.783 1.00 89.81 81 SER A CA 1
ATOM 640 C C . SER A 1 81 ? -2.567 4.930 0.460 1.00 89.81 81 SER A C 1
ATOM 642 O O . SER A 1 81 ? -3.615 4.916 1.107 1.00 89.81 81 SER A O 1
ATOM 644 N N . ARG A 1 82 ? -2.344 4.091 -0.557 1.00 90.31 82 ARG A N 1
ATOM 645 C CA . ARG A 1 82 ? -3.374 3.225 -1.136 1.00 90.31 82 ARG A CA 1
ATOM 646 C C . ARG A 1 82 ? -2.905 1.793 -1.347 1.00 90.31 82 ARG A C 1
ATOM 648 O O . ARG A 1 82 ? -3.675 0.859 -1.141 1.00 90.31 82 ARG A O 1
ATOM 655 N N . VAL A 1 83 ? -1.669 1.616 -1.805 1.00 91.38 83 VAL A N 1
ATOM 656 C CA . VAL A 1 83 ? -1.115 0.323 -2.199 1.00 91.38 83 VAL A CA 1
ATOM 657 C C . VAL A 1 83 ? -0.279 -0.243 -1.063 1.00 91.38 83 VAL A C 1
ATOM 659 O O . VAL A 1 83 ? 0.834 0.211 -0.786 1.00 91.38 83 VAL A O 1
ATOM 662 N N . MET A 1 84 ? -0.797 -1.306 -0.452 1.00 90.19 84 MET A N 1
ATOM 663 C CA . MET A 1 84 ? -0.002 -2.134 0.443 1.00 90.19 84 MET A CA 1
ATOM 664 C C . MET A 1 84 ? 0.997 -2.957 -0.364 1.00 90.19 84 MET A C 1
ATOM 666 O O . MET A 1 84 ? 0.699 -3.458 -1.448 1.00 90.19 84 MET A O 1
ATOM 670 N N . HIS A 1 85 ? 2.191 -3.124 0.184 1.00 90.75 85 HIS A N 1
ATOM 671 C CA . HIS A 1 85 ? 3.260 -3.876 -0.450 1.00 90.75 85 HIS A CA 1
ATOM 672 C C . HIS A 1 85 ? 3.953 -4.750 0.590 1.00 90.75 85 HIS A C 1
ATOM 674 O O . HIS A 1 85 ? 4.002 -4.456 1.783 1.00 90.75 85 HIS A O 1
ATOM 680 N N . GLY A 1 86 ? 4.489 -5.869 0.127 1.00 89.25 86 GLY A N 1
ATOM 681 C CA . GLY A 1 86 ? 5.145 -6.841 0.980 1.00 89.25 86 GLY A CA 1
ATOM 682 C C . GLY A 1 86 ? 5.999 -7.783 0.158 1.00 89.25 86 GLY A C 1
ATOM 683 O O . GLY A 1 86 ? 6.058 -7.693 -1.069 1.00 89.25 86 GLY A O 1
ATOM 684 N N . ARG A 1 87 ? 6.665 -8.714 0.841 1.00 88.69 87 ARG A N 1
ATOM 685 C CA . ARG A 1 87 ? 7.526 -9.708 0.201 1.00 88.69 87 ARG A CA 1
ATOM 686 C C . ARG A 1 87 ? 7.222 -11.116 0.653 1.00 88.69 87 ARG A C 1
ATOM 688 O O . ARG A 1 87 ? 6.914 -11.358 1.814 1.00 88.69 87 ARG A O 1
ATOM 695 N N . LYS A 1 88 ? 7.395 -12.061 -0.271 1.00 86.38 88 LYS A N 1
ATOM 696 C CA . LYS A 1 88 ? 7.429 -13.482 0.074 1.00 86.38 88 LYS A CA 1
ATOM 697 C C . LYS A 1 88 ? 8.720 -13.789 0.837 1.00 86.38 88 LYS A C 1
ATOM 699 O O . LYS A 1 88 ? 9.764 -13.179 0.583 1.00 86.38 88 LYS A O 1
ATOM 704 N N . ALA A 1 89 ? 8.642 -14.745 1.758 1.00 86.25 89 ALA A N 1
ATOM 705 C CA . ALA A 1 89 ? 9.810 -15.262 2.459 1.00 86.25 89 ALA A CA 1
ATOM 706 C C . ALA A 1 89 ? 10.834 -15.847 1.465 1.00 86.25 89 ALA A C 1
ATOM 708 O O . ALA A 1 89 ? 10.466 -16.380 0.413 1.00 86.25 89 ALA A O 1
ATOM 709 N N . TYR A 1 90 ? 12.121 -15.738 1.794 1.00 82.25 90 TYR A N 1
ATOM 710 C CA . TYR A 1 90 ? 13.219 -16.299 1.007 1.00 82.25 90 TYR A CA 1
ATOM 711 C C . TYR A 1 90 ? 14.367 -16.749 1.914 1.00 82.25 90 TYR A C 1
ATOM 713 O O . TYR A 1 90 ? 14.533 -16.231 3.017 1.00 82.25 90 TYR A O 1
ATOM 721 N N . HIS A 1 91 ? 15.182 -17.682 1.420 1.00 83.56 91 HIS A N 1
ATOM 722 C CA . HIS A 1 91 ? 16.395 -18.149 2.092 1.00 83.56 91 HIS A CA 1
ATOM 723 C C . HIS A 1 91 ? 17.633 -17.489 1.479 1.00 83.56 91 HIS A C 1
ATOM 725 O O . HIS A 1 91 ? 17.788 -17.468 0.256 1.00 83.56 91 HIS A O 1
ATOM 731 N N . MET A 1 92 ? 18.523 -16.965 2.323 1.00 75.50 92 MET A N 1
ATOM 732 C CA . MET A 1 92 ? 19.820 -16.430 1.901 1.00 75.50 92 MET A CA 1
ATOM 733 C C . MET A 1 92 ? 20.859 -17.548 1.926 1.00 75.50 92 MET A C 1
ATOM 735 O O . MET A 1 92 ? 21.540 -17.733 2.926 1.00 75.50 92 MET A O 1
ATOM 739 N N . ASN A 1 93 ? 20.969 -18.308 0.834 1.00 69.25 93 ASN A N 1
ATOM 740 C CA . ASN A 1 93 ? 21.965 -19.382 0.752 1.00 69.25 93 ASN A CA 1
ATOM 741 C C . ASN A 1 93 ? 23.284 -18.889 0.132 1.00 69.25 93 ASN A C 1
ATOM 743 O O . ASN A 1 93 ? 24.347 -19.147 0.686 1.00 69.25 93 ASN A O 1
ATOM 747 N N . LYS A 1 94 ? 23.228 -18.170 -1.003 1.00 67.06 94 LYS A N 1
ATOM 748 C CA . LYS A 1 94 ? 24.362 -17.493 -1.670 1.00 67.06 94 LYS A CA 1
ATOM 749 C C . LYS A 1 94 ? 23.835 -16.312 -2.502 1.00 67.06 94 LYS A C 1
ATOM 751 O O . LYS A 1 94 ? 22.866 -16.489 -3.238 1.00 67.06 94 LYS A O 1
ATOM 756 N N . GLY A 1 95 ? 24.464 -15.138 -2.400 1.00 71.12 95 GLY A N 1
ATOM 757 C CA . GLY A 1 95 ? 24.113 -13.925 -3.160 1.00 71.12 95 GLY A CA 1
ATOM 758 C C . GLY A 1 95 ? 23.844 -12.692 -2.286 1.00 71.12 95 GLY A C 1
ATOM 759 O O . GLY A 1 95 ? 23.630 -12.809 -1.082 1.00 71.12 95 GLY A O 1
ATOM 760 N N . LYS A 1 96 ? 23.862 -11.508 -2.908 1.00 80.44 96 LYS A N 1
ATOM 761 C CA . LYS A 1 96 ? 23.570 -10.207 -2.286 1.00 80.44 96 LYS A CA 1
ATOM 762 C C . LYS A 1 96 ? 22.211 -9.711 -2.788 1.00 80.44 96 LYS A C 1
ATOM 764 O O . LYS A 1 96 ? 21.916 -9.846 -3.974 1.00 80.44 96 LYS A O 1
ATOM 769 N N . ARG A 1 97 ? 21.384 -9.155 -1.901 1.00 83.56 97 ARG A N 1
ATOM 770 C CA . ARG A 1 97 ? 20.150 -8.448 -2.269 1.00 83.56 97 ARG A CA 1
ATOM 771 C C . ARG A 1 97 ? 20.196 -7.069 -1.645 1.00 83.56 97 ARG A C 1
ATOM 773 O O . ARG A 1 97 ? 20.135 -6.953 -0.426 1.00 83.56 97 ARG A O 1
ATOM 780 N N . GLU A 1 98 ? 20.253 -6.062 -2.496 1.00 87.50 98 GLU A N 1
ATOM 781 C CA . GLU A 1 98 ? 20.192 -4.662 -2.108 1.00 87.50 98 GLU A CA 1
ATOM 782 C C . GLU A 1 98 ? 19.000 -4.036 -2.800 1.00 87.50 98 GLU A C 1
ATOM 784 O O . GLU A 1 98 ? 18.702 -4.353 -3.952 1.00 87.50 98 GLU A O 1
ATOM 789 N N . LEU A 1 99 ? 18.286 -3.207 -2.056 1.00 91.50 99 LEU A N 1
ATOM 790 C CA . LEU A 1 99 ? 17.264 -2.347 -2.603 1.00 91.50 99 LEU A CA 1
ATOM 791 C C . LEU A 1 99 ? 17.450 -0.970 -1.995 1.00 91.50 99 LEU A C 1
ATOM 793 O O . LEU A 1 99 ? 17.658 -0.851 -0.787 1.00 91.50 99 LEU A O 1
ATOM 797 N N . GLU A 1 100 ? 17.318 0.040 -2.835 1.00 94.25 100 GLU A N 1
ATOM 798 C CA . GLU A 1 100 ? 17.334 1.433 -2.428 1.00 94.25 100 GLU A CA 1
ATOM 799 C C . GLU A 1 100 ? 15.903 1.957 -2.484 1.00 94.25 100 GLU A C 1
ATOM 801 O O . GLU A 1 100 ? 15.157 1.685 -3.427 1.00 94.25 100 GLU A O 1
ATOM 806 N N . GLY A 1 101 ? 15.499 2.639 -1.418 1.00 93.38 101 GLY A N 1
ATOM 807 C CA . GLY A 1 101 ? 14.163 3.191 -1.269 1.00 93.38 101 GLY A CA 1
ATOM 808 C C . GLY A 1 101 ? 14.234 4.688 -1.034 1.00 93.38 101 GLY A C 1
ATOM 809 O O . GLY A 1 101 ? 15.113 5.171 -0.325 1.00 93.38 101 GLY A O 1
ATOM 810 N N . CYS A 1 102 ? 13.278 5.406 -1.605 1.00 93.81 102 CYS A N 1
ATOM 811 C CA . CYS A 1 102 ? 13.013 6.801 -1.297 1.00 93.81 102 CYS A CA 1
ATOM 812 C C . CYS A 1 102 ? 11.503 7.046 -1.355 1.00 93.81 102 CYS A C 1
ATOM 814 O O . CYS A 1 102 ? 10.753 6.242 -1.915 1.00 93.81 102 CYS A O 1
ATOM 816 N N . SER A 1 103 ? 11.076 8.149 -0.752 1.00 92.75 103 SER A N 1
ATOM 817 C CA . SER A 1 103 ? 9.681 8.574 -0.715 1.00 92.75 103 SER A CA 1
ATOM 818 C C . SER A 1 103 ? 9.583 10.017 -1.187 1.00 92.75 103 SER A C 1
ATOM 820 O O . SER A 1 103 ? 10.507 10.805 -0.983 1.00 92.75 103 SER A O 1
ATOM 822 N N . TRP A 1 104 ? 8.440 10.361 -1.770 1.00 94.19 104 TRP A N 1
ATOM 823 C CA . TRP A 1 104 ? 8.088 11.730 -2.126 1.00 94.19 104 TRP A CA 1
ATOM 824 C C . TRP A 1 104 ? 6.696 12.055 -1.614 1.00 94.19 104 TRP A C 1
ATOM 826 O O . TRP A 1 104 ? 5.822 11.186 -1.586 1.00 94.19 104 TRP A O 1
ATOM 836 N N . ASP A 1 105 ? 6.483 13.323 -1.282 1.00 94.75 105 ASP A N 1
ATOM 837 C CA . ASP A 1 105 ? 5.153 13.821 -0.970 1.00 94.75 105 ASP A CA 1
ATOM 838 C C . ASP A 1 105 ? 4.305 13.964 -2.233 1.00 94.75 105 ASP A C 1
ATOM 840 O O . ASP A 1 105 ? 4.777 14.352 -3.311 1.00 94.75 105 ASP A O 1
ATOM 844 N N . TRP A 1 106 ? 3.007 13.709 -2.078 1.00 94.25 106 TRP A N 1
ATOM 845 C CA . TRP A 1 106 ? 2.042 13.799 -3.169 1.00 94.25 106 TRP A CA 1
ATOM 846 C C . TRP A 1 106 ? 1.970 15.190 -3.800 1.00 94.25 106 TRP A C 1
ATOM 848 O O . TRP A 1 106 ? 1.699 15.298 -4.997 1.00 94.25 106 TRP A O 1
ATOM 858 N N . ASP A 1 107 ? 2.251 16.249 -3.044 1.00 95.88 107 ASP A N 1
ATOM 859 C CA . ASP A 1 107 ? 2.240 17.617 -3.564 1.00 95.88 107 ASP A CA 1
ATOM 860 C C . ASP A 1 107 ? 3.371 17.864 -4.564 1.00 95.88 107 ASP A C 1
ATOM 862 O O . ASP A 1 107 ? 3.140 18.491 -5.601 1.00 95.88 107 ASP A O 1
ATOM 866 N N . MET A 1 108 ? 4.554 17.289 -4.324 1.00 96.00 108 MET A N 1
ATOM 867 C CA . MET A 1 108 ? 5.681 17.346 -5.259 1.00 96.00 108 MET A CA 1
ATOM 868 C C . MET A 1 108 ? 5.341 16.618 -6.560 1.00 96.00 108 MET A C 1
ATOM 870 O O . MET A 1 108 ? 5.476 17.180 -7.648 1.00 96.00 108 MET A O 1
ATOM 874 N N . VAL A 1 109 ? 4.813 15.394 -6.449 1.00 95.62 109 VAL A N 1
ATOM 875 C CA . VAL A 1 109 ? 4.419 14.578 -7.607 1.00 95.62 109 VAL A CA 1
ATOM 876 C C . VAL A 1 109 ? 3.326 15.276 -8.422 1.00 95.62 109 VAL A C 1
ATOM 878 O O . VAL A 1 109 ? 3.426 15.377 -9.646 1.00 95.62 109 VAL A O 1
ATOM 881 N N . ARG A 1 110 ? 2.294 15.813 -7.759 1.00 96.00 110 ARG A N 1
ATOM 882 C CA . ARG A 1 110 ? 1.194 16.544 -8.411 1.00 96.00 110 ARG A CA 1
ATOM 883 C C . ARG A 1 110 ? 1.668 17.844 -9.052 1.00 96.00 110 ARG A C 1
ATOM 885 O O . ARG A 1 110 ? 1.176 18.187 -10.123 1.00 96.00 110 ARG A O 1
ATOM 892 N N . SER A 1 111 ? 2.606 18.553 -8.426 1.00 97.50 111 SER A N 1
ATOM 893 C CA . SER A 1 111 ? 3.201 19.766 -8.990 1.00 97.50 111 SER A CA 1
ATOM 894 C C . SER A 1 111 ? 3.933 19.471 -10.297 1.00 97.50 111 SER A C 1
ATOM 896 O O . SER A 1 111 ? 3.605 20.060 -11.328 1.00 97.50 111 SER A O 1
ATOM 898 N N . CYS A 1 112 ? 4.831 18.479 -10.296 1.00 96.25 112 CYS A N 1
ATOM 899 C CA . CYS A 1 112 ? 5.515 18.037 -11.511 1.00 96.25 112 CYS A CA 1
ATOM 900 C C . CYS A 1 112 ? 4.529 17.563 -12.584 1.00 96.25 112 CYS A C 1
ATOM 902 O O . CYS A 1 112 ? 4.695 17.907 -13.752 1.00 96.25 112 CYS A O 1
ATOM 904 N N . ARG A 1 113 ? 3.481 16.820 -12.199 1.00 95.81 113 ARG A N 1
ATOM 905 C CA . ARG A 1 113 ? 2.456 16.351 -13.139 1.00 95.81 113 ARG A CA 1
ATOM 906 C C . ARG A 1 113 ? 1.745 17.507 -13.841 1.00 95.81 113 ARG A C 1
ATOM 908 O O . ARG A 1 113 ? 1.637 17.458 -15.057 1.00 95.81 113 ARG A O 1
ATOM 915 N N . ARG A 1 114 ? 1.310 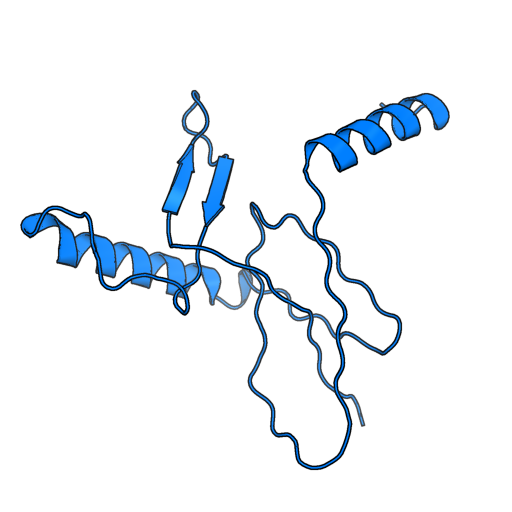18.542 -13.112 1.00 96.88 114 ARG A N 1
ATOM 916 C CA . ARG A 1 114 ? 0.625 19.708 -13.706 1.00 96.88 114 ARG A CA 1
ATOM 917 C C . ARG A 1 114 ? 1.495 20.418 -14.745 1.00 96.88 114 ARG A C 1
ATOM 919 O O . ARG A 1 114 ? 1.024 20.694 -15.839 1.00 96.88 114 ARG A O 1
ATOM 926 N N . VAL A 1 115 ? 2.774 20.636 -14.430 1.00 97.38 115 VAL A N 1
ATOM 927 C CA . VAL A 1 115 ? 3.730 21.248 -15.372 1.00 97.38 115 VAL A CA 1
ATOM 928 C C . VAL A 1 115 ? 3.952 20.359 -16.600 1.00 97.38 115 VAL A C 1
ATOM 930 O O . VAL A 1 115 ? 4.086 20.858 -17.712 1.00 97.38 115 VAL A O 1
ATOM 933 N N . LEU A 1 116 ? 4.008 19.035 -16.423 1.00 97.06 116 LEU A N 1
ATOM 934 C CA . LEU A 1 116 ? 4.141 18.101 -17.543 1.00 97.06 116 LEU A CA 1
ATOM 935 C C . LEU A 1 116 ? 2.883 18.057 -18.418 1.00 97.06 116 LEU A C 1
ATOM 937 O O . LEU A 1 116 ? 3.026 18.012 -19.632 1.00 97.06 116 LEU A O 1
ATOM 941 N N . GLN A 1 117 ? 1.687 18.101 -17.826 1.00 96.75 117 GLN A N 1
ATOM 942 C CA . GLN A 1 117 ? 0.413 18.151 -18.553 1.00 96.75 117 GLN A CA 1
ATOM 943 C C . GLN A 1 117 ? 0.338 19.387 -19.454 1.00 96.75 117 GLN A C 1
ATOM 945 O O . GLN A 1 117 ? 0.095 19.251 -20.647 1.00 96.75 117 GLN A O 1
ATOM 950 N N . GLU A 1 118 ? 0.668 20.565 -18.917 1.00 95.88 118 GLU A N 1
ATOM 951 C CA . GLU A 1 118 ? 0.712 21.816 -19.686 1.00 95.88 118 GLU A CA 1
ATOM 952 C C . GLU A 1 118 ? 1.739 21.757 -20.827 1.00 95.88 118 GLU A C 1
ATOM 954 O O . GLU A 1 118 ? 1.450 22.125 -21.960 1.00 95.88 118 GLU A O 1
ATOM 959 N N . ARG A 1 119 ? 2.947 21.247 -20.555 1.00 96.62 119 ARG A N 1
ATOM 960 C CA . ARG A 1 119 ? 4.018 21.158 -21.563 1.00 96.62 119 ARG A CA 1
ATOM 961 C C . ARG A 1 119 ? 3.746 20.144 -22.671 1.00 96.62 119 ARG A C 1
ATOM 963 O O . ARG A 1 119 ? 4.347 20.262 -23.736 1.00 96.62 119 ARG A O 1
ATOM 970 N N . LEU A 1 120 ? 2.957 19.114 -22.382 1.00 96.75 120 LEU A N 1
ATOM 971 C CA . LEU A 1 120 ? 2.652 18.027 -23.311 1.00 96.75 120 LEU A CA 1
ATOM 972 C C . LEU A 1 120 ? 1.273 18.175 -23.967 1.00 96.75 120 LEU A C 1
ATOM 974 O O . LEU A 1 120 ? 0.942 17.333 -24.794 1.00 96.75 120 LEU A O 1
ATOM 978 N N . ASP A 1 121 ? 0.513 19.219 -23.620 1.00 94.06 121 ASP A N 1
ATOM 979 C CA . ASP A 1 121 ? -0.857 19.460 -24.093 1.00 94.06 121 ASP A CA 1
ATOM 980 C C . ASP A 1 121 ? -1.793 18.263 -23.819 1.00 94.06 121 ASP A C 1
ATOM 982 O O . ASP A 1 121 ? -2.511 17.776 -24.690 1.00 94.06 121 ASP A O 1
ATOM 986 N N . ILE A 1 122 ? -1.719 17.726 -22.593 1.00 87.44 122 ILE A N 1
ATOM 987 C CA . ILE A 1 122 ? -2.526 16.587 -22.128 1.00 87.44 122 ILE A CA 1
ATOM 988 C C . ILE A 1 122 ? -3.478 17.081 -21.035 1.00 87.44 122 ILE A C 1
ATOM 990 O O . ILE A 1 122 ? -3.010 17.510 -19.977 1.00 87.44 122 ILE A O 1
ATOM 994 N N . GLU A 1 123 ? -4.789 16.981 -21.281 1.00 70.94 123 GLU A N 1
ATOM 995 C CA . GLU A 1 123 ? -5.853 17.285 -20.302 1.00 70.94 123 GLU A CA 1
ATOM 996 C C . GLU A 1 123 ? -5.776 16.412 -19.032 1.00 70.94 123 GLU A C 1
ATOM 998 O O . GLU A 1 123 ? -5.502 15.190 -19.125 1.00 70.94 123 GLU A O 1
#

Foldseek 3Di:
DDDFADDDDDDDDADWDADPVRHTDFGGDDPVPHDPDDPDPPVCVVVVVVVVVVVVCVCPPPVNDDTDHDDPPDDDDDDNRPDDGDDDDDDCPDDDDDDDDDDDDPVVVVVVVVVVCVVVVHD

pLDDT: mean 83.6, std 18.2, range [26.77, 97.62]

Secondary structure (DSSP, 8-state):
--PPP--------SEEEE-TTS-EEEEE--GGG--S---S-GGGHHHHHHHHHHHHHHHHSGGG-----PPTT------TTT----------SS-----------HHHHHHHHHHHHHHHT--